Protein AF-A0A7W8W5Z0-F1 (afdb_monomer)

Sequence (77 aa):
MGGICAGCSGGLGSDVYWDVQSTGQASSGGNLPASNGLTTAQMSNPASFVGWDFGPNGVWVMPTGATHPVLRWQVEH

Structure (mmCIF, N/CA/C/O backbone):
data_AF-A0A7W8W5Z0-F1
#
_entry.id   AF-A0A7W8W5Z0-F1
#
loop_
_atom_site.group_PDB
_atom_site.id
_atom_site.type_symbol
_atom_site.label_atom_id
_atom_site.label_alt_id
_atom_site.label_comp_id
_atom_site.label_asym_id
_atom_site.label_entity_id
_atom_site.label_seq_id
_atom_site.pdbx_PDB_ins_code
_atom_site.Cartn_x
_atom_site.Cartn_y
_atom_site.Cartn_z
_atom_site.occupancy
_atom_site.B_iso_or_equiv
_atom_site.auth_seq_id
_atom_site.auth_comp_id
_atom_site.auth_asym_id
_atom_site.auth_atom_id
_atom_site.pdbx_PDB_model_num
ATOM 1 N N . MET A 1 1 ? 21.792 -2.623 -5.346 1.00 39.91 1 MET A N 1
ATOM 2 C CA . MET A 1 1 ? 20.986 -3.658 -6.022 1.00 39.91 1 MET A CA 1
ATOM 3 C C . MET A 1 1 ? 20.319 -4.503 -4.957 1.00 39.91 1 MET A C 1
ATOM 5 O O . MET A 1 1 ? 20.772 -5.590 -4.639 1.00 39.91 1 MET A O 1
ATOM 9 N N . GLY A 1 2 ? 19.309 -3.943 -4.316 1.00 41.81 2 GLY A N 1
ATOM 10 C CA . GLY A 1 2 ? 18.373 -4.706 -3.520 1.00 41.81 2 GLY A CA 1
ATOM 11 C C . GLY A 1 2 ? 17.033 -4.340 -4.112 1.00 41.81 2 GLY A C 1
ATOM 12 O O . GLY A 1 2 ? 16.804 -3.186 -4.464 1.00 41.81 2 GLY A O 1
ATOM 13 N N . GLY A 1 3 ? 16.239 -5.344 -4.365 1.00 51.34 3 GLY A N 1
ATOM 14 C CA . GLY A 1 3 ? 14.845 -5.202 -4.685 1.00 51.34 3 GLY A CA 1
ATOM 15 C C . GLY A 1 3 ? 14.138 -6.265 -3.869 1.00 51.34 3 GLY A C 1
ATOM 16 O O . GLY A 1 3 ? 14.800 -7.211 -3.424 1.00 51.34 3 GLY A O 1
ATOM 17 N N . ILE A 1 4 ? 12.830 -6.103 -3.669 1.00 59.66 4 ILE A N 1
ATOM 18 C CA . ILE A 1 4 ? 11.933 -7.022 -2.943 1.00 59.66 4 ILE A CA 1
ATOM 19 C C . ILE A 1 4 ? 12.325 -8.491 -3.102 1.00 59.66 4 ILE A C 1
ATOM 21 O O . ILE A 1 4 ? 12.221 -9.257 -2.149 1.00 59.66 4 ILE A O 1
ATOM 25 N N . CYS A 1 5 ? 12.807 -8.886 -4.283 1.00 56.53 5 CYS A N 1
ATOM 26 C CA . CYS A 1 5 ? 13.508 -10.145 -4.427 1.00 56.53 5 CYS A CA 1
ATOM 27 C C . CYS A 1 5 ? 14.543 -10.102 -5.562 1.00 56.53 5 CYS A C 1
ATOM 29 O O . CYS A 1 5 ? 14.203 -10.251 -6.731 1.00 56.53 5 CYS A O 1
ATOM 31 N N . ALA A 1 6 ? 15.828 -9.962 -5.221 1.00 55.00 6 ALA A N 1
ATOM 32 C CA . ALA A 1 6 ? 16.938 -9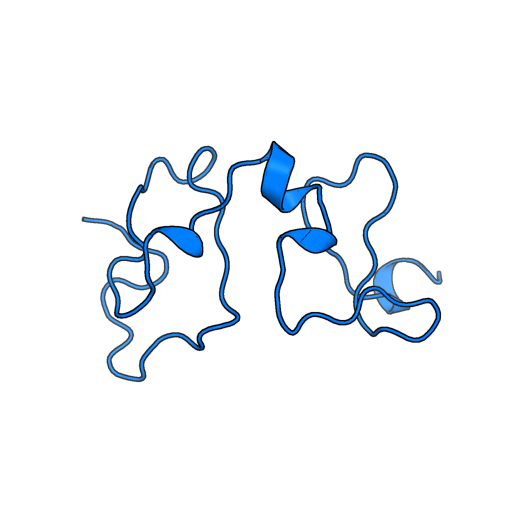.953 -6.188 1.00 55.00 6 ALA A CA 1
ATOM 33 C C . ALA A 1 6 ? 17.184 -11.307 -6.902 1.00 55.00 6 ALA A C 1
ATOM 35 O O . ALA A 1 6 ? 18.055 -11.396 -7.763 1.00 55.00 6 ALA A O 1
ATOM 36 N N . GLY A 1 7 ? 16.440 -12.360 -6.542 1.00 53.94 7 GLY A N 1
ATOM 37 C CA . GLY A 1 7 ? 16.597 -13.717 -7.077 1.00 53.94 7 GLY A CA 1
ATOM 38 C C . GLY A 1 7 ? 15.284 -14.461 -7.325 1.00 53.94 7 GLY A C 1
ATOM 39 O O . GLY A 1 7 ? 15.311 -15.680 -7.474 1.00 53.94 7 GLY A O 1
ATOM 40 N N . CYS A 1 8 ? 14.137 -13.773 -7.361 1.00 56.72 8 CYS A N 1
ATOM 41 C CA . CYS A 1 8 ? 12.854 -14.420 -7.646 1.00 56.72 8 CYS A CA 1
ATOM 42 C C . CYS A 1 8 ? 12.736 -14.702 -9.144 1.00 56.72 8 CYS A C 1
ATOM 44 O O . CYS A 1 8 ? 12.083 -13.980 -9.890 1.00 56.72 8 CYS A O 1
ATOM 46 N N . SER A 1 9 ? 13.364 -15.789 -9.579 1.00 54.97 9 SER A N 1
ATOM 47 C CA . SER A 1 9 ? 13.248 -16.345 -10.930 1.00 54.97 9 SER A CA 1
ATOM 48 C C . SER A 1 9 ? 11.837 -16.858 -11.255 1.00 54.97 9 SER A C 1
ATOM 50 O O . SER A 1 9 ? 11.527 -17.061 -12.424 1.00 54.97 9 SER A O 1
ATOM 52 N N . GLY A 1 10 ? 10.971 -17.021 -10.244 1.00 59.56 10 GLY A N 1
ATOM 53 C CA . GLY A 1 10 ? 9.545 -17.341 -10.403 1.00 59.56 10 GLY A CA 1
ATOM 54 C C . GLY A 1 10 ? 8.648 -16.146 -10.750 1.00 59.56 10 GLY A C 1
ATOM 55 O O . GLY A 1 10 ? 7.472 -16.343 -11.034 1.00 59.56 10 GLY A O 1
ATOM 56 N N . GLY A 1 11 ? 9.200 -14.928 -10.754 1.00 62.72 11 GLY A N 1
ATOM 57 C CA . GLY A 1 11 ? 8.456 -13.693 -10.968 1.00 62.72 11 GLY A CA 1
ATOM 58 C C . GLY A 1 11 ? 7.632 -13.279 -9.748 1.00 62.72 11 GLY A C 1
ATOM 59 O O . GLY A 1 11 ? 7.052 -14.102 -9.044 1.00 62.72 11 GLY A O 1
ATOM 60 N N . LEU A 1 12 ? 7.592 -11.979 -9.468 1.00 70.75 12 LEU A N 1
ATOM 61 C CA . LEU A 1 12 ? 6.652 -11.437 -8.485 1.00 70.75 12 LEU A CA 1
ATOM 62 C C . LEU A 1 12 ? 5.282 -11.267 -9.155 1.00 70.75 12 LEU A C 1
ATOM 64 O O . LEU A 1 12 ? 5.214 -10.868 -10.322 1.00 70.75 12 LEU A O 1
ATOM 68 N N . GLY A 1 13 ? 4.205 -11.573 -8.426 1.00 69.56 13 GLY A N 1
ATOM 69 C CA . GLY A 1 13 ? 2.841 -11.310 -8.887 1.00 69.56 13 GLY A CA 1
ATOM 70 C C . GLY A 1 13 ? 2.605 -9.810 -9.065 1.00 69.56 13 GLY A C 1
ATOM 71 O O . GLY A 1 13 ? 3.154 -9.008 -8.312 1.00 69.56 13 GLY A O 1
ATOM 72 N N . SER A 1 14 ? 1.783 -9.419 -10.041 1.00 74.75 14 SER A N 1
ATOM 73 C CA . SER A 1 14 ? 1.461 -8.007 -10.319 1.00 74.75 14 SER A CA 1
ATOM 74 C C . SER A 1 14 ? 0.843 -7.265 -9.134 1.00 74.75 14 SER A C 1
ATOM 76 O O . SER A 1 14 ? 0.861 -6.040 -9.119 1.00 74.75 14 SER A O 1
ATOM 78 N N . ASP A 1 15 ? 0.342 -7.995 -8.141 1.00 74.56 15 ASP A N 1
ATOM 79 C CA . ASP A 1 15 ? -0.330 -7.459 -6.954 1.00 74.56 15 ASP A CA 1
ATOM 80 C C . ASP A 1 15 ? 0.631 -7.315 -5.757 1.00 74.56 15 ASP A C 1
ATOM 82 O O . ASP A 1 15 ? 0.208 -7.152 -4.610 1.00 74.56 15 ASP A O 1
ATOM 86 N N . VAL A 1 16 ? 1.942 -7.416 -6.013 1.00 78.88 16 VAL A N 1
ATOM 87 C CA . VAL A 1 16 ? 3.005 -7.191 -5.028 1.00 78.88 16 VAL A CA 1
ATOM 88 C C . VAL A 1 16 ? 3.377 -5.713 -5.019 1.00 78.88 16 VAL A C 1
ATOM 90 O O . VAL A 1 16 ? 3.880 -5.185 -6.009 1.00 78.88 16 VAL A O 1
ATOM 93 N N . TYR A 1 17 ? 3.187 -5.064 -3.876 1.00 79.94 17 TYR A N 1
ATOM 94 C CA . TYR A 1 17 ? 3.520 -3.658 -3.651 1.00 79.94 17 TYR A CA 1
ATOM 95 C C . TYR A 1 17 ? 4.602 -3.535 -2.574 1.00 79.94 17 TYR A C 1
ATOM 97 O O . TYR A 1 17 ? 4.679 -4.375 -1.676 1.00 79.94 17 TYR A O 1
ATOM 105 N N . TRP A 1 18 ? 5.443 -2.501 -2.652 1.00 80.00 18 TRP A N 1
ATOM 106 C CA . TRP A 1 18 ? 6.438 -2.209 -1.614 1.00 80.00 18 TRP A CA 1
ATOM 107 C C . TRP A 1 18 ? 6.567 -0.727 -1.326 1.00 80.00 18 TRP A C 1
ATOM 109 O O . TRP A 1 18 ? 6.315 0.107 -2.191 1.00 80.00 18 TRP A O 1
ATOM 119 N N . ASP A 1 19 ? 7.042 -0.422 -0.122 1.00 77.69 19 ASP A N 1
ATOM 120 C CA . ASP A 1 19 ? 7.350 0.941 0.280 1.00 77.69 19 ASP A CA 1
ATOM 121 C C . ASP A 1 19 ? 8.726 1.375 -0.240 1.00 77.69 19 ASP A C 1
ATOM 123 O O . ASP A 1 19 ? 9.763 0.904 0.240 1.00 77.69 19 ASP A O 1
ATOM 127 N N . VAL A 1 20 ? 8.753 2.296 -1.202 1.00 77.06 20 VAL A N 1
ATOM 128 C CA . VAL A 1 20 ? 10.004 2.838 -1.766 1.00 77.06 20 VAL A CA 1
ATOM 129 C C . VAL A 1 20 ? 10.742 3.762 -0.793 1.00 77.06 20 VAL A C 1
ATOM 131 O O . VAL A 1 20 ? 11.959 3.903 -0.898 1.00 77.06 20 VAL A O 1
ATOM 134 N N . GLN A 1 21 ? 10.037 4.386 0.156 1.00 71.69 21 GLN A N 1
ATOM 135 C CA . GLN A 1 21 ? 10.620 5.303 1.140 1.00 71.69 21 GLN A CA 1
ATOM 136 C C . GLN A 1 21 ? 11.259 4.543 2.303 1.00 71.69 21 GLN A C 1
ATOM 138 O O . GLN A 1 21 ? 12.349 4.904 2.737 1.00 71.69 21 GLN A O 1
ATOM 143 N N . SER A 1 22 ? 10.620 3.472 2.775 1.00 68.06 22 SER A N 1
ATOM 144 C CA . SER 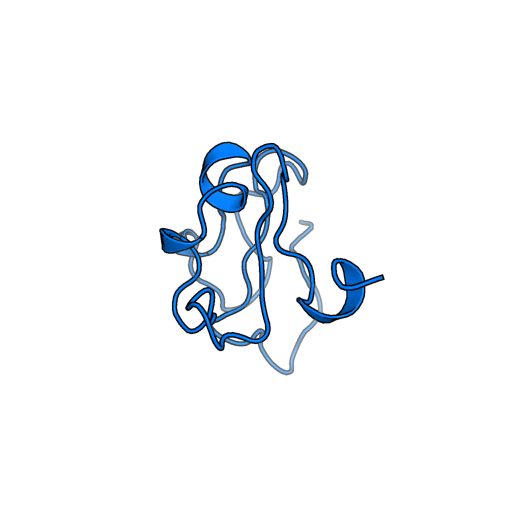A 1 22 ? 11.150 2.620 3.842 1.00 68.06 22 SER A CA 1
ATOM 145 C C . SER A 1 22 ? 12.335 1.783 3.361 1.00 68.06 22 SER A C 1
ATOM 147 O O . SER A 1 22 ? 13.333 1.650 4.067 1.00 68.06 22 SER A O 1
ATOM 149 N N . THR A 1 23 ? 12.259 1.249 2.139 1.00 66.94 23 THR A N 1
ATOM 150 C CA . THR A 1 23 ? 13.320 0.392 1.585 1.00 66.94 23 THR A CA 1
ATOM 151 C C . THR A 1 23 ? 14.440 1.176 0.899 1.00 66.94 23 THR A C 1
ATOM 153 O O . THR A 1 23 ? 15.522 0.628 0.682 1.00 66.94 23 THR A O 1
ATOM 156 N N . GLY A 1 24 ? 14.201 2.440 0.527 1.00 65.88 24 GLY A N 1
ATOM 157 C CA . GLY A 1 24 ? 15.128 3.246 -0.275 1.00 65.88 24 GLY A CA 1
ATOM 158 C C . GLY A 1 24 ? 15.340 2.701 -1.694 1.00 65.88 24 GLY A C 1
ATOM 159 O O . GLY A 1 24 ? 16.321 3.051 -2.353 1.00 65.88 24 GLY A O 1
ATOM 160 N N . GLN A 1 25 ? 14.461 1.809 -2.162 1.00 64.88 25 GLN A N 1
ATOM 161 C CA . GLN A 1 25 ? 14.607 1.085 -3.422 1.00 64.88 25 GLN A CA 1
ATOM 162 C C . GLN A 1 25 ? 13.510 1.490 -4.403 1.00 64.88 25 GLN A C 1
ATOM 164 O O . GLN A 1 25 ? 12.350 1.110 -4.265 1.00 64.88 25 GLN A O 1
ATOM 169 N N . ALA A 1 26 ? 13.901 2.223 -5.449 1.00 63.47 26 ALA A N 1
ATOM 170 C CA . ALA A 1 26 ? 13.000 2.653 -6.521 1.00 63.47 26 ALA A CA 1
ATOM 171 C C . ALA A 1 26 ? 12.553 1.507 -7.453 1.00 63.47 26 ALA A C 1
ATOM 173 O O . ALA A 1 26 ? 11.662 1.691 -8.275 1.00 63.47 26 ALA A O 1
ATOM 174 N N . SER A 1 27 ? 13.181 0.330 -7.357 1.00 63.03 27 SER A N 1
ATOM 175 C CA . SER A 1 27 ? 12.878 -0.831 -8.194 1.00 63.03 27 SER A CA 1
ATOM 176 C C . SER A 1 27 ? 12.818 -2.104 -7.356 1.00 63.03 27 SER A C 1
ATOM 178 O O . SER A 1 27 ? 13.645 -2.309 -6.469 1.00 63.03 27 SER A O 1
ATOM 180 N N . SER A 1 28 ? 11.864 -2.979 -7.678 1.00 65.69 28 SER A N 1
ATOM 181 C CA . SER A 1 28 ? 11.656 -4.276 -7.017 1.00 65.69 28 SER A CA 1
ATOM 182 C C . SER A 1 28 ? 12.777 -5.287 -7.264 1.00 65.69 28 SER A C 1
ATOM 184 O O . SER A 1 28 ? 12.767 -6.363 -6.666 1.00 65.69 28 SER A O 1
ATOM 186 N N . GLY A 1 29 ? 13.740 -4.973 -8.141 1.00 58.53 29 GLY A N 1
ATOM 187 C CA . GLY A 1 29 ? 14.807 -5.891 -8.553 1.00 58.53 29 GLY A CA 1
ATOM 188 C C . GLY A 1 29 ? 14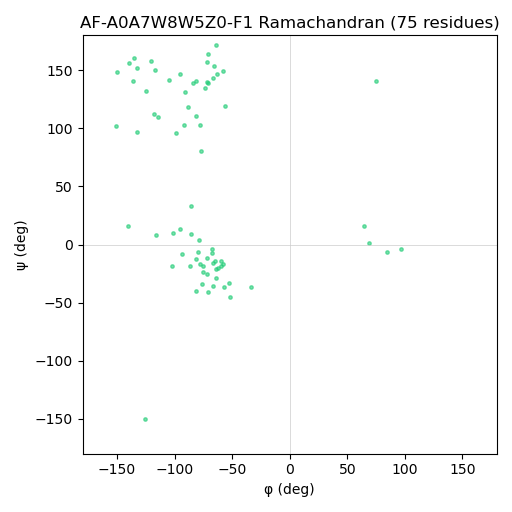.324 -7.068 -9.410 1.00 58.53 29 GLY A C 1
ATOM 189 O O . GLY A 1 29 ? 15.146 -7.893 -9.795 1.00 58.53 29 GLY A O 1
ATOM 190 N N . GLY A 1 30 ? 13.025 -7.132 -9.721 1.00 65.06 30 GLY A N 1
ATOM 191 C CA . GLY A 1 30 ? 12.401 -8.146 -10.566 1.00 65.06 30 GLY A CA 1
ATOM 192 C C . GLY A 1 30 ? 11.599 -7.540 -11.720 1.00 65.06 30 GLY A C 1
ATOM 193 O O . GLY A 1 30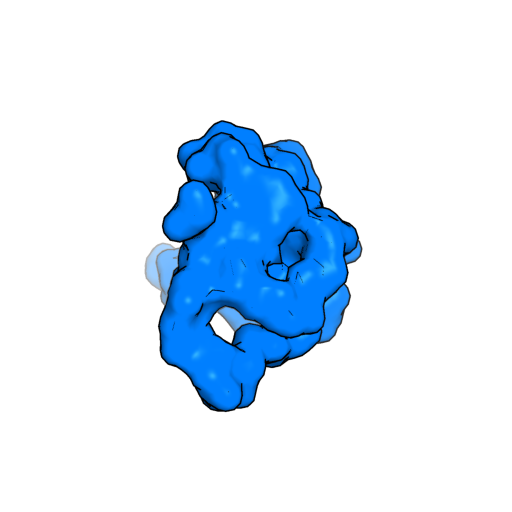 ? 11.895 -6.459 -12.220 1.00 65.06 30 GLY A O 1
ATOM 194 N N . ASN A 1 31 ? 10.559 -8.258 -12.136 1.00 68.75 31 ASN A N 1
ATOM 195 C CA . ASN A 1 31 ? 9.670 -7.961 -13.265 1.00 68.75 31 ASN A CA 1
ATOM 196 C C . ASN A 1 31 ? 8.497 -7.015 -12.928 1.00 68.75 31 ASN A C 1
ATOM 198 O O . ASN A 1 31 ? 7.600 -6.854 -13.755 1.00 68.75 31 ASN A O 1
ATOM 202 N N . LEU A 1 32 ? 8.474 -6.399 -11.739 1.00 74.25 32 LEU A N 1
ATOM 203 C CA . LEU A 1 32 ? 7.410 -5.454 -11.383 1.00 74.25 32 LEU A CA 1
ATOM 204 C C . LEU A 1 32 ? 7.705 -4.051 -11.911 1.00 74.25 32 LEU A C 1
ATOM 206 O O . LEU A 1 32 ? 8.842 -3.581 -11.785 1.00 74.25 32 LEU A O 1
ATOM 210 N N . PRO A 1 33 ? 6.685 -3.348 -12.426 1.00 73.19 33 PRO A N 1
ATOM 211 C CA . PRO A 1 33 ? 6.831 -1.958 -12.815 1.00 73.19 33 PRO A CA 1
ATOM 212 C C . PRO A 1 33 ? 7.097 -1.078 -11.588 1.00 73.19 33 PRO A C 1
ATOM 214 O O . PRO A 1 33 ? 6.660 -1.371 -10.475 1.00 73.19 33 PRO A O 1
ATOM 217 N N . ALA A 1 34 ? 7.772 0.054 -11.798 1.00 72.81 34 ALA A N 1
ATOM 218 C CA . ALA A 1 34 ? 8.014 1.041 -10.741 1.00 72.81 34 ALA A CA 1
ATOM 219 C C . ALA A 1 34 ? 6.712 1.598 -10.129 1.00 72.81 34 ALA A C 1
ATOM 221 O O . ALA A 1 34 ? 6.735 2.103 -9.014 1.00 72.81 34 ALA A O 1
ATOM 222 N N . SER A 1 35 ? 5.572 1.460 -10.819 1.00 74.50 35 SER A N 1
ATOM 223 C CA . SER A 1 35 ? 4.240 1.812 -10.309 1.00 74.50 35 SER A CA 1
ATOM 224 C C . SER A 1 35 ? 3.789 0.975 -9.110 1.00 74.50 35 SER A C 1
ATOM 226 O O . SER A 1 35 ? 2.909 1.408 -8.376 1.00 74.50 35 SER A O 1
ATOM 228 N N . ASN A 1 36 ? 4.377 -0.205 -8.903 1.00 79.81 36 ASN A N 1
ATOM 229 C CA . ASN A 1 36 ? 4.121 -1.031 -7.724 1.00 79.81 36 ASN A CA 1
ATOM 230 C C . ASN A 1 36 ? 4.937 -0.576 -6.500 1.00 79.81 36 ASN A C 1
ATOM 232 O O . ASN A 1 36 ? 4.665 -1.006 -5.377 1.00 79.81 36 ASN A O 1
ATOM 236 N N . GLY A 1 37 ? 5.924 0.298 -6.711 1.00 82.00 37 GLY A N 1
ATOM 237 C CA . GLY A 1 37 ? 6.629 0.991 -5.648 1.00 82.00 37 GLY A CA 1
ATOM 238 C C . GLY A 1 37 ? 5.772 2.139 -5.128 1.00 82.00 37 GLY A C 1
ATOM 239 O O . GLY A 1 37 ? 5.676 3.190 -5.758 1.00 82.00 37 GLY A O 1
ATOM 240 N N . LEU A 1 38 ? 5.149 1.933 -3.975 1.00 83.12 38 LEU A N 1
ATOM 241 C CA . LEU A 1 38 ? 4.286 2.903 -3.318 1.00 83.12 38 LEU A CA 1
ATOM 242 C C . LEU A 1 38 ? 5.079 3.698 -2.274 1.00 83.12 38 LEU A C 1
ATOM 244 O O . LEU A 1 38 ? 5.995 3.194 -1.633 1.00 83.12 38 LEU A O 1
ATOM 248 N N . THR A 1 39 ? 4.731 4.966 -2.087 1.00 84.62 39 THR A N 1
ATOM 249 C CA . THR A 1 39 ? 5.183 5.759 -0.929 1.00 84.62 39 THR A CA 1
ATOM 250 C C . THR A 1 39 ? 4.497 5.288 0.352 1.00 84.62 39 THR A C 1
ATOM 252 O O . THR A 1 39 ? 3.439 4.663 0.284 1.00 84.62 39 THR A O 1
ATOM 255 N N . THR A 1 40 ? 5.011 5.655 1.527 1.00 80.62 40 THR A N 1
ATOM 256 C CA . THR A 1 40 ? 4.355 5.329 2.806 1.00 80.62 40 THR A CA 1
ATOM 257 C C . THR A 1 40 ? 2.923 5.871 2.860 1.00 80.62 40 THR A C 1
ATOM 259 O O . THR A 1 40 ? 2.015 5.194 3.330 1.00 80.62 40 THR A O 1
ATOM 262 N N . ALA A 1 41 ? 2.680 7.053 2.284 1.00 82.94 41 ALA A N 1
ATOM 263 C CA . ALA A 1 41 ? 1.336 7.622 2.179 1.00 82.94 41 ALA A CA 1
ATOM 264 C C . ALA A 1 41 ? 0.410 6.820 1.245 1.00 82.94 41 ALA A C 1
ATOM 266 O O . ALA A 1 41 ? -0.783 6.700 1.512 1.00 82.94 41 ALA A O 1
ATOM 267 N N . GLN A 1 42 ? 0.945 6.256 0.157 1.00 83.81 42 GLN A N 1
ATOM 268 C CA . GLN A 1 42 ? 0.183 5.389 -0.747 1.00 83.81 42 GLN A CA 1
ATOM 269 C C . GLN A 1 42 ? -0.036 3.993 -0.157 1.00 83.81 42 GLN A C 1
ATOM 271 O O . GLN A 1 42 ? -1.105 3.425 -0.359 1.00 83.81 42 GLN A O 1
ATOM 276 N N . MET A 1 43 ? 0.920 3.465 0.612 1.00 83.5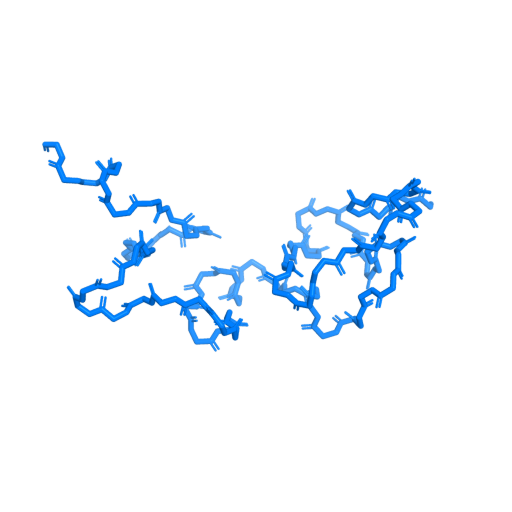6 43 MET A N 1
ATOM 277 C CA . MET A 1 43 ? 0.761 2.222 1.378 1.00 83.56 43 MET A CA 1
ATOM 278 C C . MET A 1 43 ? -0.309 2.348 2.469 1.00 83.56 43 MET A C 1
ATOM 280 O O . MET A 1 43 ? -0.981 1.370 2.775 1.00 83.56 43 MET A O 1
ATOM 284 N N . SER A 1 44 ? -0.516 3.556 3.000 1.00 83.50 44 SER A N 1
ATOM 285 C CA . SER A 1 44 ? -1.643 3.913 3.873 1.00 83.50 44 SER A CA 1
ATOM 286 C C . SER A 1 44 ? -2.960 4.177 3.132 1.00 83.50 44 SER A C 1
ATOM 288 O O . SER A 1 44 ? -3.937 4.589 3.757 1.00 83.50 44 SER A O 1
ATOM 290 N N . ASN A 1 45 ? -3.014 3.986 1.811 1.00 85.19 45 ASN A N 1
ATOM 291 C CA . ASN A 1 45 ? -4.230 4.176 1.032 1.00 85.19 45 ASN A CA 1
ATOM 292 C C . ASN A 1 45 ? -4.659 2.852 0.375 1.00 85.19 45 ASN A C 1
ATOM 294 O O . ASN A 1 45 ? -4.004 2.406 -0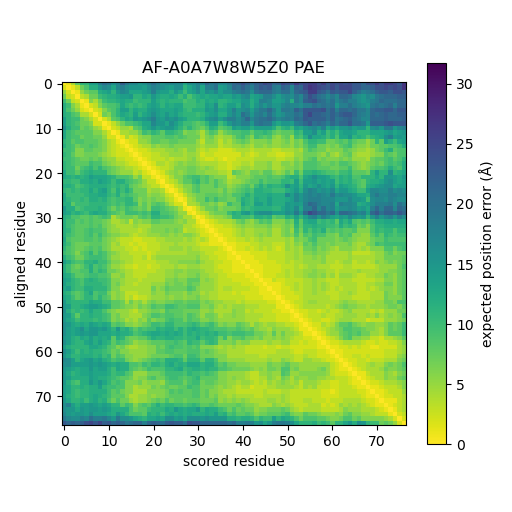.571 1.00 85.19 45 ASN A O 1
ATOM 298 N N . PRO A 1 46 ? -5.791 2.260 0.802 1.00 82.25 46 PRO A N 1
ATOM 299 C CA . PRO A 1 46 ? -6.347 1.041 0.215 1.00 82.25 46 PRO A CA 1
ATOM 300 C C . PRO A 1 46 ? -6.528 1.113 -1.304 1.00 82.25 46 PRO A C 1
ATOM 302 O O . PRO A 1 46 ? -6.340 0.121 -1.998 1.00 82.25 46 PRO A O 1
ATOM 305 N N . ALA A 1 47 ? -6.845 2.299 -1.837 1.00 84.25 47 ALA A N 1
ATOM 306 C CA . ALA A 1 47 ? -7.062 2.496 -3.268 1.00 84.25 47 ALA A CA 1
ATOM 307 C C . ALA A 1 47 ? -5.789 2.314 -4.118 1.00 84.25 47 ALA A C 1
ATOM 309 O O . ALA A 1 47 ? -5.889 2.168 -5.334 1.00 84.25 47 ALA A O 1
ATOM 310 N N . SER A 1 48 ? -4.600 2.326 -3.505 1.00 85.56 48 SER A N 1
ATOM 311 C CA . SER A 1 48 ? -3.326 2.112 -4.207 1.00 85.56 48 SER A CA 1
ATOM 312 C C . SER A 1 48 ? -3.050 0.638 -4.520 1.00 85.56 48 SER A C 1
ATOM 314 O O . SER A 1 48 ? -2.188 0.340 -5.344 1.00 85.56 48 SER A O 1
ATOM 316 N N . PHE A 1 49 ? -3.758 -0.280 -3.864 1.00 83.75 49 PHE A N 1
ATOM 317 C CA . PHE A 1 49 ? -3.567 -1.719 -4.002 1.00 83.75 49 PHE A CA 1
ATOM 318 C C . PHE A 1 49 ? -4.619 -2.278 -4.961 1.00 83.75 49 PHE A C 1
ATOM 320 O O . PHE A 1 49 ? -5.754 -2.577 -4.586 1.00 83.75 49 PHE A O 1
ATOM 327 N N . VAL A 1 50 ? -4.245 -2.415 -6.228 1.00 82.62 50 VAL A N 1
ATOM 328 C CA . VAL A 1 50 ? -5.118 -3.009 -7.242 1.00 82.62 50 VAL A CA 1
ATOM 329 C C . VAL A 1 50 ? -5.185 -4.519 -7.001 1.00 82.62 50 VAL A C 1
ATOM 331 O O . VAL A 1 50 ? -4.174 -5.158 -6.729 1.00 82.62 50 VAL A O 1
ATOM 334 N N . GLY A 1 51 ? -6.391 -5.088 -7.045 1.00 80.06 51 GLY A N 1
ATOM 335 C CA . GLY A 1 51 ? -6.619 -6.521 -6.805 1.00 80.06 51 GLY A CA 1
ATOM 336 C C . GLY A 1 51 ? -6.761 -6.917 -5.331 1.00 80.06 51 GLY A C 1
ATOM 337 O O . GLY A 1 51 ? -7.128 -8.054 -5.042 1.00 80.06 51 GLY A O 1
ATOM 338 N N . TRP A 1 52 ? -6.537 -5.992 -4.395 1.00 84.00 52 TRP A N 1
ATOM 339 C CA . TRP A 1 52 ? -6.752 -6.234 -2.970 1.00 84.00 52 TRP A CA 1
ATOM 340 C C . TRP A 1 52 ? -8.173 -5.835 -2.565 1.00 84.00 52 TRP A C 1
ATOM 342 O O . TRP A 1 52 ? -8.641 -4.738 -2.873 1.00 84.00 52 TRP A O 1
ATOM 352 N N . ASP A 1 53 ? -8.863 -6.723 -1.851 1.00 85.38 53 ASP A N 1
ATOM 353 C CA . ASP A 1 53 ? -10.225 -6.470 -1.384 1.00 85.38 53 ASP A CA 1
ATOM 354 C C . ASP A 1 53 ? -10.219 -5.842 0.017 1.00 85.38 53 ASP A C 1
ATOM 356 O O . ASP A 1 53 ? -10.013 -6.528 1.023 1.00 85.38 53 ASP A O 1
ATOM 360 N N . PHE A 1 54 ? -10.454 -4.527 0.047 1.00 84.00 54 PHE A N 1
ATOM 361 C CA . PHE A 1 54 ? -10.675 -3.719 1.252 1.00 84.00 54 PHE A CA 1
ATOM 362 C C . PHE A 1 54 ? -12.154 -3.400 1.499 1.00 84.00 54 PHE A C 1
ATOM 364 O O . PHE A 1 54 ? -12.481 -2.544 2.324 1.00 84.00 54 PHE A O 1
ATOM 371 N N . GLY A 1 55 ? -13.066 -4.034 0.758 1.00 81.31 55 GLY A N 1
ATOM 372 C CA . GLY A 1 55 ? -14.496 -3.818 0.912 1.00 81.31 55 GLY A CA 1
ATOM 373 C C . GLY A 1 55 ? -15.005 -4.267 2.286 1.00 81.31 55 GLY A C 1
ATOM 374 O O . GLY A 1 55 ? -14.298 -4.940 3.035 1.00 81.31 55 GLY A O 1
ATOM 375 N N . PRO A 1 56 ? -16.270 -3.980 2.637 1.00 76.19 56 PRO A N 1
ATOM 376 C CA . PRO A 1 56 ? -16.867 -4.389 3.912 1.00 76.19 56 PRO A CA 1
ATOM 377 C C . PRO A 1 56 ? -16.881 -5.912 4.136 1.00 76.19 56 PRO A C 1
ATOM 379 O O . PRO A 1 56 ? -17.007 -6.338 5.275 1.00 76.19 56 PRO A O 1
ATOM 382 N N . ASN A 1 57 ? -16.650 -6.727 3.097 1.00 79.69 57 ASN A N 1
ATOM 383 C CA . ASN A 1 57 ? -16.476 -8.190 3.159 1.00 79.69 57 ASN A CA 1
ATOM 384 C C . ASN A 1 57 ? -15.073 -8.674 2.716 1.00 79.69 57 ASN A C 1
ATOM 386 O O . ASN A 1 57 ? -14.863 -9.875 2.576 1.00 79.69 57 ASN A O 1
ATOM 390 N N . GLY A 1 58 ? -14.128 -7.757 2.492 1.00 83.06 58 GLY A N 1
ATOM 391 C CA . GLY A 1 58 ? -12.775 -8.069 2.046 1.00 83.06 58 GLY A CA 1
ATOM 392 C C . GLY A 1 58 ? -11.897 -8.721 3.117 1.00 83.06 58 GLY A C 1
ATOM 393 O O . GLY A 1 58 ? -12.121 -8.589 4.321 1.00 83.06 58 GLY A O 1
ATOM 394 N N . VAL A 1 59 ? -10.865 -9.437 2.670 1.00 88.06 59 VAL A N 1
ATOM 395 C CA . VAL A 1 59 ? -9.902 -10.125 3.551 1.00 88.06 59 VAL A CA 1
ATOM 396 C C . VAL A 1 59 ? -8.920 -9.137 4.187 1.00 88.06 59 VAL A C 1
ATOM 398 O O . VAL A 1 59 ? -8.366 -9.410 5.253 1.00 88.06 59 VAL A O 1
ATOM 401 N N . TRP A 1 60 ? -8.723 -7.979 3.557 1.00 88.12 60 TRP A N 1
ATOM 402 C CA . TRP A 1 60 ? -7.803 -6.950 4.012 1.00 88.12 60 TRP A CA 1
ATOM 403 C C . TRP A 1 60 ? -8.553 -5.786 4.640 1.00 88.12 60 TRP A C 1
ATOM 405 O O . TRP A 1 60 ? -9.613 -5.363 4.181 1.00 88.12 60 TRP A O 1
ATOM 415 N N . VAL A 1 61 ? -7.981 -5.242 5.706 1.00 88.44 61 VAL A N 1
ATOM 416 C CA . VAL A 1 61 ? -8.459 -4.017 6.339 1.00 88.44 61 VAL A CA 1
ATOM 417 C C . VAL A 1 61 ? -7.287 -3.087 6.581 1.00 88.44 61 VAL A C 1
ATOM 419 O O . VAL A 1 61 ? -6.145 -3.510 6.761 1.00 88.44 61 VAL A O 1
ATOM 422 N N . MET A 1 62 ? -7.578 -1.795 6.586 1.00 86.62 62 MET A N 1
ATOM 423 C CA . MET A 1 62 ? -6.594 -0.774 6.899 1.00 86.62 62 MET A CA 1
ATOM 424 C C . MET A 1 62 ? -7.204 0.194 7.909 1.00 86.62 62 MET A C 1
ATOM 426 O O . MET A 1 62 ? -7.974 1.077 7.527 1.00 86.62 62 MET A O 1
ATOM 430 N N . PRO A 1 63 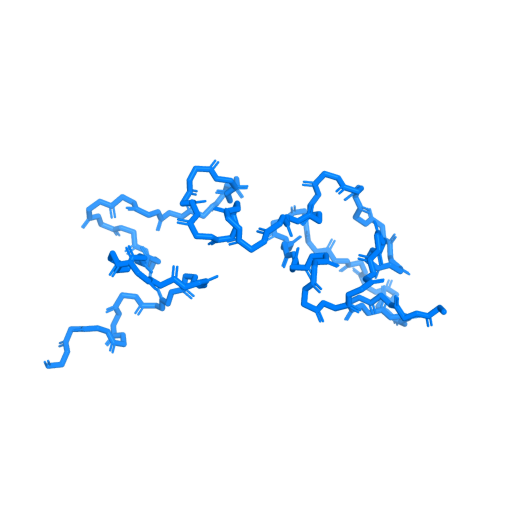? -6.922 0.001 9.207 1.00 81.62 63 PRO A N 1
ATOM 431 C CA . PRO A 1 63 ? -7.357 0.926 10.239 1.00 81.62 63 PRO A CA 1
ATOM 432 C C . PRO A 1 63 ? -6.825 2.336 9.972 1.00 81.62 63 PRO A C 1
ATOM 434 O O . PRO A 1 63 ? -5.728 2.517 9.440 1.00 81.62 63 PRO A O 1
ATOM 437 N N . THR A 1 64 ? -7.570 3.354 10.393 1.00 78.75 64 THR A N 1
ATOM 438 C CA . THR A 1 64 ? -7.100 4.743 10.360 1.00 78.75 64 THR A CA 1
ATOM 439 C C . THR A 1 64 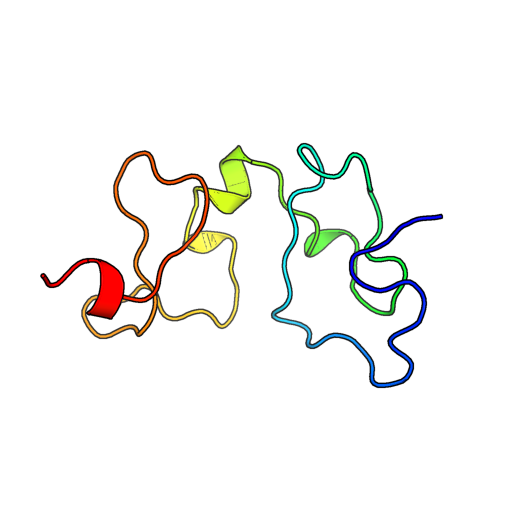? -5.794 4.889 11.142 1.00 78.75 64 THR A C 1
ATOM 441 O O . THR A 1 64 ? -5.761 4.627 12.343 1.00 78.75 64 THR A O 1
ATOM 444 N N . GLY A 1 65 ? -4.729 5.314 10.458 1.00 78.38 65 GLY A N 1
ATOM 445 C CA . GLY A 1 65 ? -3.378 5.444 11.019 1.00 78.38 65 GLY A CA 1
ATOM 446 C C . GLY A 1 65 ? -2.451 4.254 10.745 1.00 78.38 65 GLY A C 1
ATOM 447 O O . GLY A 1 65 ? -1.272 4.324 11.085 1.00 78.38 65 GLY A O 1
ATOM 448 N N . ALA A 1 66 ? -2.940 3.185 10.109 1.00 80.31 66 ALA A N 1
ATOM 449 C CA . ALA A 1 66 ? -2.090 2.085 9.675 1.00 80.31 66 ALA A CA 1
ATOM 450 C C . ALA A 1 66 ? -1.214 2.495 8.477 1.00 80.31 66 ALA A C 1
ATOM 452 O O . ALA A 1 66 ? -1.650 3.186 7.553 1.00 80.31 66 ALA A O 1
ATOM 453 N N . THR A 1 67 ? 0.043 2.051 8.490 1.00 79.00 67 THR A N 1
ATOM 454 C CA . THR A 1 67 ? 1.005 2.252 7.389 1.00 79.00 67 THR A CA 1
ATOM 455 C C . THR A 1 67 ? 1.040 1.093 6.404 1.00 79.00 67 THR A C 1
ATOM 457 O O . THR A 1 67 ? 1.691 1.173 5.368 1.00 79.00 67 THR A O 1
ATOM 460 N N . HIS A 1 68 ? 0.354 0.004 6.736 1.00 81.62 68 HIS A N 1
ATOM 461 C CA . HIS A 1 68 ? 0.272 -1.198 5.932 1.00 81.62 68 HIS A CA 1
ATOM 462 C C . HIS A 1 68 ? -1.076 -1.886 6.166 1.00 81.62 68 HIS A C 1
ATOM 464 O O . HIS A 1 68 ? -1.638 -1.794 7.264 1.00 81.62 68 HIS A O 1
ATOM 470 N N . PRO A 1 69 ? -1.607 -2.567 5.142 1.00 83.75 69 PRO A N 1
ATOM 471 C CA . PRO A 1 69 ? -2.813 -3.362 5.281 1.00 83.75 69 PRO A CA 1
ATOM 472 C C . PRO A 1 69 ? -2.558 -4.558 6.201 1.00 83.75 69 PRO A C 1
ATOM 474 O O . PRO A 1 69 ? -1.487 -5.165 6.180 1.00 83.75 69 PRO A O 1
ATOM 477 N N . VAL A 1 70 ? -3.560 -4.905 7.000 1.00 87.12 70 VAL A N 1
ATOM 478 C CA . VAL A 1 70 ? -3.548 -6.081 7.876 1.00 87.12 70 VAL A CA 1
ATOM 479 C C . VAL A 1 70 ? -4.703 -6.998 7.503 1.00 87.12 70 VAL A C 1
ATOM 481 O O . VAL A 1 70 ? -5.685 -6.568 6.890 1.00 87.12 70 VAL A O 1
ATOM 484 N N . LEU A 1 71 ? -4.596 -8.279 7.846 1.00 87.25 71 LEU A N 1
ATOM 485 C CA . LEU A 1 71 ? -5.688 -9.209 7.587 1.00 87.25 71 LEU A CA 1
ATOM 486 C C . LEU A 1 71 ? -6.849 -8.899 8.534 1.00 87.25 71 LEU A C 1
ATOM 488 O O . LEU A 1 71 ? -6.636 -8.647 9.718 1.00 87.25 71 LEU A O 1
ATOM 492 N N . ARG A 1 72 ? -8.082 -8.941 8.025 1.00 84.06 72 ARG A N 1
ATOM 493 C CA . ARG A 1 72 ? -9.292 -8.611 8.791 1.00 84.06 72 ARG A CA 1
ATOM 494 C C . ARG A 1 72 ? -9.380 -9.368 10.113 1.00 84.06 72 ARG A C 1
ATOM 496 O O . ARG A 1 72 ? -9.604 -8.756 11.151 1.00 84.06 72 ARG A O 1
ATOM 503 N N . TRP A 1 73 ? -9.105 -10.670 10.083 1.00 84.25 73 TRP A N 1
ATOM 504 C CA . TRP A 1 73 ? -9.135 -11.522 11.272 1.00 84.25 73 TRP A CA 1
ATOM 505 C C . TRP A 1 73 ? -8.117 -11.107 12.348 1.00 84.25 73 TRP A C 1
ATOM 507 O O . TRP A 1 73 ? -8.298 -11.454 13.507 1.00 84.25 73 TRP A O 1
ATOM 517 N N . GLN A 1 74 ? -7.062 -10.355 12.005 1.00 81.75 74 GLN A N 1
ATOM 518 C CA . GLN A 1 74 ? -6.102 -9.846 12.994 1.00 81.75 74 GLN A CA 1
ATOM 519 C C . GLN A 1 74 ? -6.652 -8.675 13.813 1.00 81.75 74 GLN A C 1
ATOM 521 O O . GLN A 1 74 ? -6.089 -8.354 14.856 1.00 81.75 74 GLN A O 1
ATOM 526 N N . VAL A 1 75 ? -7.709 -8.013 13.333 1.00 78.94 75 VAL A N 1
ATOM 527 C CA . VAL A 1 75 ? -8.310 -6.836 13.978 1.00 78.94 75 VAL A CA 1
ATOM 528 C C . VAL A 1 75 ? -9.601 -7.197 14.726 1.00 78.94 75 VAL A C 1
ATOM 530 O O . VAL A 1 75 ? -10.018 -6.455 15.605 1.00 78.94 75 VAL A O 1
ATOM 533 N N . GLU A 1 76 ? -10.218 -8.342 14.421 1.00 72.81 76 GLU A N 1
ATOM 534 C CA . GLU A 1 76 ? -11.490 -8.816 14.999 1.00 72.81 76 GLU A CA 1
ATOM 535 C C . GLU A 1 76 ? -11.344 -9.586 16.336 1.00 72.81 76 GLU A C 1
ATOM 537 O O . GLU A 1 76 ? -12.122 -10.498 16.609 1.00 72.81 76 GLU A O 1
ATOM 542 N N . HIS A 1 77 ? -10.365 -9.240 17.180 1.00 56.62 77 HIS A N 1
ATOM 543 C CA . HIS A 1 77 ? -10.187 -9.843 18.515 1.00 56.62 77 HIS A CA 1
ATOM 544 C C . HIS A 1 77 ? -10.956 -9.116 19.625 1.00 56.62 77 HIS A C 1
ATOM 546 O O . HIS A 1 77 ? -10.883 -7.867 19.684 1.00 56.62 77 HIS A O 1
#

Mean predicted aligned error: 8.37 Å

Solvent-accessible surface area (backbone atoms only — not comparable to full-atom values): 4822 Å² total; per-residue (Å²): 142,63,22,90,38,73,75,55,84,84,56,70,63,93,72,58,68,46,49,27,68,84,67,70,33,77,44,42,56,55,83,57,60,55,84,39,46,28,45,57,74,42,44,48,32,75,87,69,47,66,94,60,45,65,53,104,83,32,63,33,39,66,61,95,87,39,62,52,73,42,54,40,78,79,70,74,118

Radius of gyration: 13.33 Å; Cα contacts (8 Å, |Δi|>4): 115; ch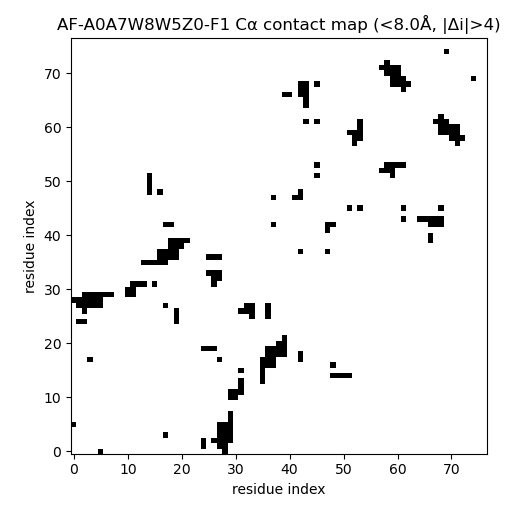ains: 1; bounding box: 38×25×32 Å

Foldseek 3Di:
DAALDLPPPVFDDQQQADACVVVVDCHNNGDYDSLSHDHLVLQLPPVSGPPADCPPPGQWHRPVPRSHIDGPVVVVD

Secondary structure (DSSP, 8-state):
---TTTT-TT---TT--EEHHHH--SS-SSS--GGGEE-HHHHT-GGGSTT---STT-SEE--TT-SS-EEGGGT--

pLDDT: mean 74.56, std 11.31, range [39.91, 88.44]